Protein AF-A0A4R2NNS2-F1 (afdb_monomer)

Nearest PDB structures (foldseek):
  3lcn-assembly2_B  TM=5.792E-01  e=8.621E-01  Saccharomyces cerevisiae
  2v75-assembly1_A  TM=5.570E-01  e=2.105E+00  Saccharomyces cerevisiae
  2e90-assembly1_B  TM=2.589E-01  e=3.289E+00  Saccharomyces cerevisiae

Solvent-accessible surface area (backbone atoms only — not comparable to full-atom values): 9151 Å² total; per-resi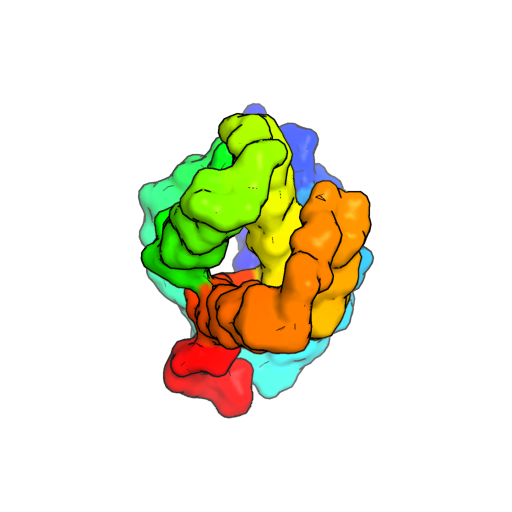due (Å²): 129,70,82,86,75,97,74,94,83,75,69,95,56,54,51,86,50,101,87,41,65,40,62,70,84,60,86,55,65,64,64,34,47,52,50,37,57,77,39,70,90,55,76,62,52,87,75,50,71,66,57,57,58,51,65,61,41,95,84,56,67,87,74,41,73,47,46,48,57,40,52,52,54,45,58,77,74,42,99,65,53,74,64,59,50,52,48,52,53,48,50,49,51,53,38,36,30,68,68,50,60,64,68,57,56,52,52,54,48,57,75,78,44,85,68,93,41,73,68,56,43,49,58,50,51,56,38,48,51,52,29,50,35,71,37,46,18,56,46,50,44,53,34,23,71,70,41,91,78,60,118

Foldseek 3Di:
DQDDDDDPPQQPAFDQDPVHTDGNLAPDPPVLVVLVVVLVVDDADDDDPVRVVLVSPPLRFPCDPLLVVLLVVCVVPHPDDPVRSSVLRVVLLSCLQNVHDLVVNLVVVVVVDPQPDPVSSVVNSVSSVVCSQCHAYSSQNRDGVVDPSSD

Structure (mmCIF, N/CA/C/O backbone):
data_AF-A0A4R2NNS2-F1
#
_entry.id   AF-A0A4R2NNS2-F1
#
loop_
_atom_site.group_PDB
_atom_site.id
_atom_site.type_symbol
_atom_site.label_atom_id
_atom_site.label_alt_id
_atom_site.label_comp_id
_atom_site.label_asym_id
_atom_site.label_entity_id
_atom_site.label_seq_id
_atom_site.pdbx_PDB_ins_code
_atom_site.Cartn_x
_atom_site.Cartn_y
_atom_site.Cartn_z
_atom_site.occupancy
_atom_site.B_iso_or_equiv
_atom_site.auth_seq_id
_atom_site.auth_comp_id
_atom_site.auth_asym_id
_atom_site.auth_atom_id
_atom_site.pdbx_PDB_model_num
ATOM 1 N N . MET A 1 1 ? 13.714 -5.057 -12.330 1.00 31.08 1 MET A N 1
ATOM 2 C CA . MET A 1 1 ? 15.036 -4.499 -12.686 1.00 31.08 1 MET A CA 1
ATOM 3 C C . MET A 1 1 ? 16.087 -5.188 -11.827 1.00 31.08 1 MET A C 1
ATOM 5 O O . MET A 1 1 ? 16.083 -4.988 -10.623 1.00 31.08 1 MET A O 1
ATOM 9 N N . VAL A 1 2 ? 16.934 -6.027 -12.428 1.00 30.58 2 VAL A N 1
ATOM 10 C CA . VAL A 1 2 ? 18.194 -6.472 -11.811 1.00 30.58 2 VAL A CA 1
ATOM 11 C C . VAL A 1 2 ? 19.179 -5.329 -12.040 1.00 30.58 2 VAL A C 1
ATOM 13 O O . VAL A 1 2 ? 19.479 -5.005 -13.189 1.00 30.58 2 VAL A O 1
ATOM 16 N N . TYR A 1 3 ? 19.596 -4.639 -10.982 1.00 35.38 3 TYR A N 1
ATOM 17 C CA . TYR A 1 3 ? 20.503 -3.500 -11.112 1.00 35.38 3 TYR A CA 1
ATOM 18 C C . TYR A 1 3 ? 21.940 -3.983 -11.358 1.00 35.38 3 TYR A C 1
ATOM 20 O O . TYR A 1 3 ? 22.508 -4.696 -10.538 1.00 35.38 3 TYR A O 1
ATOM 28 N N . PHE A 1 4 ? 22.551 -3.523 -12.451 1.00 37.41 4 PHE A N 1
ATOM 29 C CA . PHE A 1 4 ? 24.002 -3.451 -12.618 1.00 37.41 4 PHE A CA 1
ATOM 30 C C . PHE A 1 4 ? 24.377 -1.983 -12.808 1.00 37.41 4 PHE A C 1
ATOM 32 O O . PHE A 1 4 ? 24.360 -1.516 -13.935 1.00 37.41 4 PHE A O 1
ATOM 39 N N . THR A 1 5 ? 24.720 -1.265 -11.737 1.00 31.27 5 THR A N 1
ATOM 40 C CA . THR A 1 5 ? 25.701 -0.164 -11.775 1.00 31.27 5 THR A CA 1
ATOM 41 C C . THR A 1 5 ? 26.174 0.150 -10.355 1.00 31.27 5 THR A C 1
ATOM 43 O O . THR A 1 5 ? 25.382 0.507 -9.489 1.00 31.27 5 THR A O 1
ATOM 46 N N . THR A 1 6 ? 27.479 -0.000 -10.153 1.00 38.03 6 THR A N 1
ATOM 47 C CA . THR A 1 6 ? 28.357 0.624 -9.148 1.00 38.03 6 THR A CA 1
ATOM 48 C C . THR A 1 6 ? 27.726 1.625 -8.161 1.00 38.03 6 THR A C 1
ATOM 50 O O . THR A 1 6 ? 27.726 2.818 -8.435 1.00 38.03 6 THR A O 1
ATOM 53 N N . THR A 1 7 ? 27.304 1.146 -6.986 1.00 34.66 7 THR A N 1
ATOM 54 C CA . THR A 1 7 ? 27.570 1.732 -5.648 1.00 34.66 7 THR A CA 1
ATOM 55 C C . THR A 1 7 ? 27.121 0.720 -4.587 1.00 34.66 7 THR A C 1
ATOM 57 O O . THR A 1 7 ? 25.978 0.719 -4.146 1.00 34.66 7 THR A O 1
ATOM 60 N N . VAL A 1 8 ? 28.029 -0.183 -4.213 1.00 40.59 8 VAL A N 1
ATOM 61 C CA . VAL A 1 8 ? 27.770 -1.419 -3.441 1.00 40.59 8 VAL A CA 1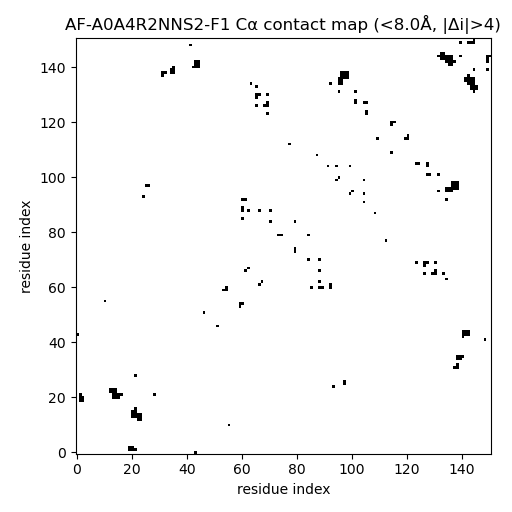
ATOM 62 C C . VAL A 1 8 ? 27.710 -1.196 -1.913 1.00 40.59 8 VAL A C 1
ATOM 64 O O . VAL A 1 8 ? 27.736 -2.156 -1.161 1.00 40.59 8 VAL A O 1
ATOM 67 N N . SER A 1 9 ? 27.617 0.037 -1.396 1.00 35.03 9 SER A N 1
ATOM 68 C CA . SER A 1 9 ? 27.816 0.262 0.054 1.00 35.03 9 SER A CA 1
ATOM 69 C C . SER A 1 9 ? 26.589 0.656 0.887 1.00 35.03 9 SER A C 1
ATOM 71 O O . SER A 1 9 ? 26.753 0.818 2.091 1.00 35.03 9 SER A O 1
ATOM 73 N N . TRP A 1 10 ? 25.389 0.800 0.314 1.00 37.78 10 TRP A N 1
ATOM 74 C CA . TRP A 1 10 ? 24.238 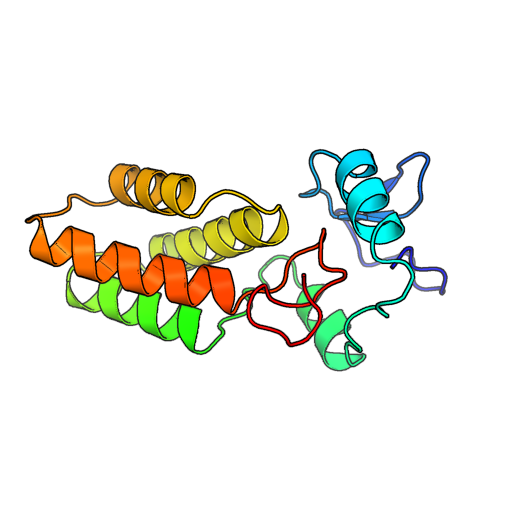1.346 1.066 1.00 37.78 10 TRP A CA 1
ATOM 75 C C . TRP A 1 10 ? 22.993 0.467 1.110 1.00 37.78 10 TRP A C 1
ATOM 77 O O . TRP A 1 10 ? 21.988 0.889 1.663 1.00 37.78 10 TRP A O 1
ATOM 87 N N . ILE A 1 11 ? 23.037 -0.746 0.560 1.00 48.44 11 ILE A N 1
ATOM 88 C CA . ILE A 1 11 ? 21.862 -1.618 0.545 1.00 48.44 11 ILE A CA 1
ATOM 89 C C . ILE A 1 11 ? 22.119 -2.802 1.471 1.00 48.44 11 ILE A C 1
ATOM 91 O O . ILE A 1 11 ? 22.584 -3.857 1.050 1.00 48.44 11 ILE A O 1
ATOM 95 N N . GLN A 1 12 ? 21.871 -2.582 2.762 1.00 41.25 12 GLN A N 1
ATOM 96 C CA . GLN A 1 12 ? 22.072 -3.561 3.835 1.00 41.25 12 GLN A CA 1
ATOM 97 C C . GLN A 1 12 ? 21.032 -4.698 3.842 1.00 41.25 12 GLN A C 1
ATOM 99 O O . GLN A 1 12 ? 21.081 -5.564 4.708 1.00 41.25 12 GLN A O 1
ATOM 104 N N . GLU A 1 13 ? 20.136 -4.740 2.854 1.00 50.06 13 GLU A N 1
ATOM 105 C CA . GLU A 1 13 ? 18.988 -5.652 2.820 1.00 50.06 13 GLU A CA 1
ATOM 106 C C . GLU A 1 13 ? 18.762 -6.291 1.436 1.00 50.06 13 GLU A C 1
ATOM 108 O O . GLU A 1 13 ? 17.634 -6.596 1.054 1.00 50.06 13 GLU A O 1
ATOM 113 N N . LEU A 1 14 ? 19.824 -6.476 0.645 1.00 52.03 14 LEU A N 1
ATOM 114 C CA . LEU A 1 14 ? 19.757 -7.300 -0.567 1.00 52.03 14 LEU A CA 1
ATOM 115 C C . LEU A 1 14 ? 20.345 -8.672 -0.262 1.00 52.03 14 LEU A C 1
ATOM 117 O O . LEU A 1 14 ? 21.548 -8.810 -0.026 1.00 52.03 14 LEU A O 1
ATOM 121 N N . LEU A 1 15 ? 19.495 -9.695 -0.293 1.00 46.44 15 LEU A N 1
ATOM 122 C CA . LEU A 1 15 ? 19.959 -11.073 -0.314 1.00 46.44 15 LEU A CA 1
ATOM 123 C C . LEU A 1 15 ? 20.501 -11.355 -1.721 1.00 46.44 15 LEU A C 1
ATOM 125 O O . LEU A 1 15 ? 19.816 -11.149 -2.721 1.00 46.44 15 LEU A O 1
ATOM 129 N N . TYR A 1 16 ? 21.754 -11.800 -1.810 1.00 42.53 16 TYR A N 1
ATOM 130 C CA . TYR A 1 16 ? 22.302 -12.321 -3.061 1.00 42.53 16 TYR A CA 1
ATOM 131 C C . TYR A 1 16 ? 21.544 -13.603 -3.423 1.00 42.53 16 TYR A C 1
ATOM 133 O O . TYR A 1 16 ? 21.717 -14.626 -2.759 1.00 42.53 16 TYR A O 1
ATOM 141 N N . SER A 1 17 ? 20.721 -13.562 -4.471 1.00 49.56 17 SER A N 1
ATOM 142 C CA . SER A 1 17 ? 20.067 -14.747 -5.029 1.00 49.56 17 SER A CA 1
ATOM 143 C C . SER A 1 17 ? 20.786 -15.206 -6.305 1.00 49.56 17 SER A C 1
ATOM 145 O O . SER A 1 17 ? 21.569 -14.470 -6.914 1.00 49.56 17 SER A O 1
ATOM 147 N N . PHE A 1 18 ? 20.484 -16.425 -6.763 1.00 43.31 18 PHE A N 1
ATOM 148 C CA . PHE A 1 18 ? 20.954 -16.955 -8.051 1.00 43.31 18 PHE A CA 1
ATOM 149 C C . PHE A 1 18 ? 20.500 -16.104 -9.264 1.00 43.31 18 PHE A C 1
ATOM 151 O O . PHE A 1 18 ? 21.024 -16.267 -10.365 1.00 43.31 18 PHE A O 1
ATOM 158 N N . HIS A 1 19 ? 19.552 -15.176 -9.079 1.00 49.44 19 HIS A N 1
ATOM 159 C CA . HIS A 1 19 ? 18.947 -14.350 -10.127 1.00 49.44 19 HIS A CA 1
ATOM 160 C C . HIS A 1 19 ? 19.351 -12.863 -10.080 1.00 49.44 19 HIS A C 1
ATOM 162 O O . HIS A 1 19 ? 18.909 -12.090 -10.938 1.00 49.44 19 HIS A O 1
ATOM 168 N N . GLY A 1 20 ? 20.218 -12.463 -9.141 1.00 60.25 20 GLY A N 1
ATOM 169 C CA . GLY A 1 20 ? 20.724 -11.095 -8.997 1.00 60.25 20 GLY A CA 1
ATOM 170 C C . GLY A 1 20 ? 20.407 -10.475 -7.633 1.00 60.25 20 GLY A C 1
ATOM 171 O O . GLY A 1 20 ? 20.326 -11.173 -6.626 1.00 60.25 20 GLY A O 1
ATOM 172 N N . LEU A 1 21 ? 20.279 -9.144 -7.606 1.00 61.12 21 LEU A N 1
ATOM 173 C CA . LEU A 1 21 ? 19.866 -8.392 -6.419 1.00 61.12 21 LEU A CA 1
ATOM 174 C C . LEU A 1 21 ? 18.339 -8.423 -6.297 1.00 61.12 21 LEU A C 1
ATOM 176 O O . LEU A 1 21 ? 17.642 -7.956 -7.201 1.00 61.12 21 LEU A O 1
ATOM 180 N N . GLU A 1 22 ? 17.846 -8.943 -5.177 1.00 66.00 22 GLU A N 1
ATOM 181 C CA . GLU A 1 22 ? 16.424 -9.046 -4.856 1.00 66.00 22 GLU A CA 1
ATOM 182 C C . GLU A 1 22 ? 16.127 -8.318 -3.548 1.00 66.00 22 GLU A C 1
ATOM 184 O O . GLU A 1 22 ? 16.901 -8.390 -2.593 1.00 66.00 22 GLU A O 1
ATOM 189 N N . ASP A 1 23 ? 15.000 -7.610 -3.520 1.00 72.25 23 ASP A N 1
ATOM 190 C CA . ASP A 1 23 ? 14.471 -7.013 -2.298 1.00 72.25 23 ASP A CA 1
ATOM 191 C C . ASP A 1 23 ? 14.144 -8.130 -1.294 1.00 72.25 23 ASP A C 1
ATOM 193 O O . ASP A 1 23 ? 13.479 -9.098 -1.660 1.00 72.25 23 ASP A O 1
ATOM 197 N N . HIS A 1 24 ? 14.605 -8.016 -0.044 1.00 73.50 24 HIS A N 1
ATOM 198 C CA . HIS A 1 24 ? 14.426 -9.055 0.981 1.00 73.50 24 HIS A CA 1
ATOM 199 C C . HIS A 1 24 ? 12.956 -9.413 1.259 1.00 73.50 24 HIS A C 1
ATOM 201 O O . HIS A 1 24 ? 12.675 -10.476 1.810 1.00 73.50 24 HIS A O 1
ATOM 207 N N . ARG A 1 25 ? 12.017 -8.536 0.888 1.00 75.31 25 ARG A N 1
ATOM 208 C CA . ARG A 1 25 ? 10.572 -8.746 1.034 1.00 75.31 25 ARG A CA 1
ATOM 209 C C . ARG A 1 25 ? 9.988 -9.639 -0.064 1.00 75.31 25 ARG A C 1
ATOM 211 O O . ARG A 1 25 ? 8.839 -10.063 0.037 1.00 75.31 25 ARG A O 1
ATOM 218 N N . VAL A 1 26 ? 10.749 -9.923 -1.123 1.00 80.88 26 VAL A N 1
ATOM 219 C CA . VAL A 1 26 ? 10.338 -10.827 -2.200 1.00 80.88 26 VAL A CA 1
ATOM 220 C C . VAL A 1 26 ? 10.361 -12.267 -1.696 1.00 80.88 26 VAL A C 1
ATOM 222 O O . VAL A 1 26 ? 11.419 -12.849 -1.477 1.00 80.88 26 VAL A O 1
ATOM 225 N N . PHE A 1 27 ? 9.178 -12.867 -1.562 1.00 79.75 27 PHE A N 1
ATOM 226 C CA . PHE A 1 27 ? 9.047 -14.257 -1.121 1.00 79.75 27 PHE A CA 1
ATOM 227 C C . PHE A 1 27 ? 9.341 -15.282 -2.233 1.00 79.75 27 PHE A C 1
ATOM 229 O O . PHE A 1 27 ? 10.017 -16.279 -1.992 1.00 79.75 27 PHE A O 1
ATOM 236 N N . ASP A 1 28 ? 8.845 -15.048 -3.455 1.00 85.00 28 ASP A N 1
ATOM 237 C CA . ASP A 1 28 ? 9.046 -15.944 -4.604 1.00 85.00 28 ASP A CA 1
ATOM 238 C C . ASP A 1 28 ? 9.436 -15.156 -5.861 1.00 85.00 28 ASP A C 1
ATOM 240 O O . ASP A 1 28 ? 8.605 -14.775 -6.692 1.00 85.00 28 ASP A O 1
ATOM 244 N N . ALA A 1 29 ? 10.738 -14.909 -6.002 1.00 86.19 29 ALA A N 1
ATOM 245 C CA . ALA A 1 29 ? 11.290 -14.188 -7.142 1.00 86.19 29 ALA A CA 1
ATOM 246 C C . ALA A 1 29 ? 11.050 -14.904 -8.481 1.00 86.19 29 ALA A C 1
ATOM 248 O O . ALA A 1 29 ? 10.928 -14.241 -9.514 1.00 86.19 29 ALA A O 1
ATOM 249 N N . ARG A 1 30 ? 10.944 -16.243 -8.483 1.00 87.75 30 ARG A N 1
ATOM 250 C CA . ARG A 1 30 ? 10.704 -17.019 -9.709 1.00 87.75 30 ARG A CA 1
ATOM 251 C C . ARG A 1 30 ? 9.302 -16.762 -10.235 1.00 87.75 30 ARG A C 1
ATOM 253 O O . ARG A 1 30 ? 9.167 -16.396 -11.397 1.00 87.75 30 ARG A O 1
ATOM 260 N N . LYS A 1 31 ? 8.288 -16.844 -9.369 1.00 89.12 31 LYS A N 1
ATOM 261 C CA . LYS A 1 31 ? 6.902 -16.534 -9.744 1.00 89.12 31 LYS A CA 1
ATOM 262 C C . LYS A 1 31 ? 6.764 -15.106 -10.278 1.00 89.12 31 LYS A C 1
ATOM 264 O O . LYS A 1 31 ? 6.103 -14.881 -11.287 1.00 89.12 31 LYS A O 1
ATOM 269 N N . ILE A 1 32 ? 7.424 -14.135 -9.640 1.00 90.62 32 ILE A N 1
ATOM 270 C CA . ILE A 1 32 ? 7.433 -12.746 -10.125 1.00 90.62 32 ILE A CA 1
ATOM 271 C C . ILE A 1 32 ? 8.040 -12.664 -11.530 1.00 90.62 32 ILE A C 1
ATOM 273 O O . ILE A 1 32 ? 7.487 -11.985 -12.393 1.00 90.62 32 ILE A O 1
ATOM 277 N N . ARG A 1 33 ? 9.164 -13.346 -11.771 1.00 89.50 33 ARG A N 1
ATOM 278 C CA . ARG A 1 33 ? 9.830 -13.370 -13.079 1.00 89.50 33 ARG A CA 1
ATOM 279 C C . ARG A 1 33 ? 8.934 -13.980 -14.157 1.00 89.50 33 ARG A C 1
ATOM 281 O O . ARG A 1 33 ? 8.808 -13.389 -15.221 1.00 89.50 33 ARG A O 1
ATOM 288 N N . GLU A 1 34 ? 8.289 -15.107 -13.866 1.00 92.44 34 GLU A N 1
ATOM 289 C CA . GLU A 1 34 ? 7.368 -15.785 -14.787 1.00 92.44 34 GLU A CA 1
ATOM 290 C C . GLU A 1 34 ? 6.220 -14.857 -15.214 1.00 92.44 34 GLU A C 1
ATOM 292 O O . GLU A 1 34 ? 5.980 -14.676 -16.408 1.00 92.44 34 GLU A O 1
ATOM 297 N N . GLU A 1 35 ? 5.583 -14.172 -14.260 1.00 92.31 35 GLU A N 1
ATOM 298 C CA . GLU A 1 35 ? 4.536 -13.179 -14.544 1.00 92.31 35 GLU A CA 1
ATOM 299 C C . GLU A 1 35 ? 5.057 -11.994 -15.380 1.00 92.31 35 GLU A C 1
ATOM 301 O O . GLU A 1 35 ? 4.377 -11.498 -16.286 1.00 92.31 35 GLU A O 1
ATOM 306 N N . GLN A 1 36 ? 6.277 -11.526 -15.110 1.00 93.25 36 GLN A N 1
ATOM 307 C CA . GLN A 1 36 ? 6.898 -10.447 -15.880 1.00 93.25 36 GLN A CA 1
ATOM 308 C C . GLN A 1 36 ? 7.243 -10.877 -17.313 1.00 93.25 36 GLN A C 1
ATOM 310 O O . GLN A 1 36 ? 7.095 -10.075 -18.242 1.00 93.25 36 GLN A O 1
ATOM 315 N N . ASP A 1 37 ? 7.694 -12.116 -17.498 1.00 92.44 37 ASP A N 1
ATOM 316 C CA . ASP A 1 37 ? 8.067 -12.680 -18.796 1.00 92.44 37 ASP A CA 1
ATOM 317 C C . ASP A 1 37 ? 6.825 -12.939 -19.664 1.00 92.44 37 ASP A C 1
ATOM 319 O O . ASP A 1 37 ? 6.850 -12.657 -20.863 1.00 92.44 37 ASP A O 1
ATOM 323 N N . MET A 1 38 ? 5.697 -13.343 -19.063 1.00 92.19 38 MET A N 1
ATOM 324 C CA . MET A 1 38 ? 4.391 -13.407 -19.743 1.00 92.19 38 MET A CA 1
ATOM 325 C C . MET A 1 38 ? 3.935 -12.046 -20.295 1.00 92.19 38 MET A C 1
ATOM 327 O O . MET A 1 38 ? 3.155 -11.987 -21.243 1.00 92.19 38 MET A O 1
ATOM 331 N N . ARG A 1 39 ? 4.450 -10.949 -19.732 1.00 90.00 39 ARG A N 1
ATOM 332 C CA . ARG A 1 39 ? 4.167 -9.558 -20.118 1.00 90.00 39 ARG A CA 1
ATOM 333 C C . ARG A 1 39 ? 5.336 -8.937 -20.881 1.00 90.00 39 ARG A C 1
ATOM 335 O O . ARG A 1 39 ? 5.693 -7.781 -20.646 1.00 90.00 39 ARG A O 1
ATOM 342 N N . SER A 1 40 ? 6.001 -9.695 -21.755 1.00 90.19 40 SER A N 1
ATOM 343 C CA . SER A 1 40 ? 7.238 -9.275 -22.442 1.00 90.19 40 SER A CA 1
ATOM 344 C C . SER A 1 40 ? 7.098 -8.003 -23.289 1.00 90.19 40 SER A C 1
ATOM 346 O O . SER A 1 40 ? 8.093 -7.339 -23.557 1.00 90.19 40 SER A O 1
ATOM 348 N N . ASN A 1 41 ? 5.878 -7.661 -23.704 1.00 90.31 41 ASN A N 1
ATOM 349 C CA . ASN A 1 41 ? 5.535 -6.465 -24.476 1.00 90.31 41 ASN A CA 1
ATOM 350 C C . ASN A 1 41 ? 5.350 -5.194 -23.626 1.00 90.31 41 ASN A C 1
ATOM 352 O O . ASN A 1 41 ? 5.158 -4.120 -24.192 1.00 90.31 41 ASN A O 1
ATOM 356 N N . ILE A 1 42 ? 5.370 -5.307 -22.296 1.00 89.88 42 ILE A N 1
ATOM 357 C CA . ILE A 1 42 ? 5.207 -4.186 -21.368 1.00 89.88 42 ILE A CA 1
ATOM 358 C C . ILE A 1 42 ? 6.562 -3.869 -20.738 1.00 89.88 42 ILE A C 1
ATOM 360 O O . ILE A 1 42 ? 7.177 -4.716 -20.077 1.00 89.88 42 ILE A O 1
ATOM 364 N N . ASP A 1 43 ? 7.019 -2.635 -20.932 1.00 92.44 43 ASP A N 1
ATOM 365 C CA . ASP A 1 43 ? 8.222 -2.123 -20.286 1.00 92.44 43 ASP A CA 1
ATOM 366 C C . ASP A 1 43 ? 8.007 -1.911 -18.785 1.00 92.44 43 ASP A C 1
ATOM 368 O O . ASP A 1 43 ? 6.885 -1.765 -18.292 1.00 92.44 43 ASP A O 1
ATOM 372 N N . TYR A 1 44 ? 9.107 -1.861 -18.037 1.00 91.56 44 TYR A N 1
ATOM 373 C CA . TYR A 1 44 ? 9.063 -1.475 -16.630 1.00 91.56 44 TYR A CA 1
ATOM 374 C C . TYR A 1 44 ? 8.560 -0.044 -16.457 1.00 91.56 44 TYR A C 1
ATOM 376 O O . TYR A 1 44 ? 8.807 0.823 -17.297 1.00 91.56 44 TYR A O 1
ATOM 384 N N . TYR A 1 45 ? 7.909 0.217 -15.322 1.00 92.19 45 TYR A N 1
ATOM 385 C CA . TYR A 1 45 ? 7.540 1.579 -14.959 1.00 92.19 45 TYR A CA 1
ATOM 386 C C . TYR A 1 45 ? 8.799 2.474 -14.930 1.00 92.19 45 TYR A C 1
ATOM 388 O O . TYR A 1 45 ? 9.796 2.110 -14.292 1.00 92.19 45 TYR A O 1
ATOM 396 N N . PRO A 1 46 ? 8.796 3.637 -15.606 1.00 92.94 46 PRO A N 1
ATOM 397 C CA . PRO A 1 46 ? 9.987 4.464 -15.779 1.00 92.94 46 PRO A CA 1
ATOM 398 C C . PRO A 1 46 ? 10.267 5.306 -14.526 1.00 92.94 46 PRO A C 1
ATOM 400 O O . PRO A 1 46 ? 10.008 6.510 -14.485 1.00 92.94 46 PRO A O 1
ATOM 403 N N . PHE A 1 47 ? 10.793 4.675 -13.475 1.00 88.88 47 PHE A N 1
ATOM 404 C CA . PHE A 1 47 ? 11.153 5.377 -12.244 1.00 88.88 47 PHE A CA 1
ATOM 405 C C . PHE A 1 47 ? 12.250 6.416 -12.483 1.00 88.88 47 PHE A C 1
ATOM 407 O O . PHE A 1 47 ? 13.275 6.161 -13.116 1.00 88.88 47 PHE A O 1
ATOM 414 N N . THR A 1 48 ? 12.067 7.596 -11.899 1.00 91.38 48 THR A N 1
ATOM 415 C CA . THR A 1 48 ? 13.116 8.613 -11.843 1.00 91.38 48 THR A CA 1
ATOM 416 C C . THR A 1 48 ? 14.188 8.217 -10.829 1.00 91.38 48 THR A C 1
ATOM 418 O O . THR A 1 48 ? 13.904 7.581 -9.813 1.00 91.38 48 THR A O 1
ATOM 421 N N . LYS A 1 49 ? 15.424 8.691 -11.029 1.00 86.56 49 LYS A N 1
ATOM 422 C CA . LYS A 1 49 ? 16.515 8.503 -10.056 1.00 86.56 49 LYS A CA 1
ATOM 423 C C . LYS A 1 49 ? 16.122 8.950 -8.642 1.00 86.56 49 LYS A C 1
ATOM 425 O O . LYS A 1 49 ? 16.484 8.296 -7.674 1.00 86.56 49 LYS A O 1
ATOM 430 N N . LYS A 1 50 ? 15.361 10.044 -8.521 1.00 88.88 50 LYS A N 1
ATOM 431 C CA . LYS A 1 50 ? 14.875 10.552 -7.231 1.00 88.88 50 LYS A CA 1
ATOM 432 C C . LYS A 1 50 ? 13.956 9.548 -6.530 1.00 88.88 50 LYS A C 1
ATOM 434 O O . LYS A 1 50 ? 14.095 9.366 -5.329 1.00 88.88 50 LYS A O 1
ATOM 439 N N . GLN A 1 51 ? 13.051 8.902 -7.266 1.00 87.56 51 GLN A N 1
ATOM 440 C CA . GLN A 1 51 ? 12.161 7.877 -6.707 1.00 87.56 51 GLN A CA 1
ATOM 441 C C . GLN A 1 51 ? 12.948 6.658 -6.229 1.00 87.56 51 GLN A C 1
ATOM 443 O O . GLN A 1 51 ? 12.720 6.194 -5.121 1.00 87.56 51 GLN A O 1
ATOM 448 N N . VAL A 1 52 ? 13.917 6.194 -7.025 1.00 85.56 52 VAL A N 1
ATOM 449 C CA . VAL A 1 52 ? 14.775 5.062 -6.639 1.00 85.56 52 VAL A CA 1
ATOM 450 C C . VAL A 1 52 ? 15.593 5.386 -5.385 1.00 85.56 52 VAL A C 1
ATOM 452 O O . VAL A 1 52 ? 15.685 4.557 -4.491 1.00 85.56 52 VAL A O 1
ATOM 455 N N . LEU A 1 53 ? 16.151 6.598 -5.288 1.00 85.19 53 LEU A N 1
ATOM 456 C CA . LEU A 1 53 ? 16.909 7.025 -4.107 1.00 85.19 53 LEU A CA 1
ATOM 457 C C . LEU A 1 53 ? 16.032 7.187 -2.861 1.00 85.19 53 LEU A C 1
ATOM 459 O O . LEU A 1 53 ? 16.485 6.861 -1.773 1.00 85.19 53 LEU A O 1
ATOM 463 N N . ALA A 1 54 ? 14.801 7.682 -3.007 1.00 85.56 54 ALA A N 1
ATOM 464 C CA . ALA A 1 54 ? 13.870 7.786 -1.885 1.00 85.56 54 ALA A CA 1
ATOM 465 C C . ALA A 1 54 ? 13.480 6.399 -1.354 1.00 85.56 54 ALA A C 1
ATOM 467 O O . ALA A 1 54 ? 13.492 6.187 -0.150 1.00 85.56 54 ALA A O 1
ATOM 468 N N . ALA A 1 55 ? 13.221 5.445 -2.252 1.00 83.19 55 ALA A N 1
ATOM 469 C CA . ALA A 1 55 ? 12.871 4.071 -1.897 1.00 83.19 55 ALA A CA 1
ATOM 470 C C . ALA A 1 55 ? 14.030 3.255 -1.292 1.00 83.19 55 ALA A C 1
ATOM 472 O O . ALA A 1 55 ? 13.809 2.126 -0.868 1.00 83.19 55 ALA A O 1
ATOM 473 N N . ALA A 1 56 ? 15.252 3.798 -1.275 1.00 79.56 56 ALA A N 1
ATOM 474 C CA . ALA A 1 56 ? 16.398 3.177 -0.616 1.00 79.56 56 ALA A CA 1
ATOM 475 C C . ALA A 1 56 ? 16.449 3.458 0.898 1.00 79.56 56 ALA A C 1
ATOM 477 O O . ALA A 1 56 ? 17.274 2.863 1.586 1.00 79.56 56 ALA A O 1
ATOM 478 N N . ASP A 1 57 ? 15.614 4.367 1.413 1.00 81.81 57 ASP A N 1
ATOM 479 C CA . ASP A 1 57 ? 15.445 4.561 2.854 1.00 81.81 57 ASP A CA 1
ATOM 480 C C . ASP A 1 57 ? 14.642 3.377 3.436 1.00 81.81 57 ASP A C 1
ATOM 482 O O . ASP A 1 57 ? 13.525 3.133 2.974 1.00 81.81 57 ASP A O 1
ATOM 486 N N . PRO A 1 58 ? 15.165 2.646 4.441 1.00 71.88 58 PRO A N 1
ATOM 487 C CA . PRO A 1 58 ? 14.450 1.539 5.083 1.00 71.88 58 PRO A CA 1
ATOM 488 C C . PRO A 1 58 ? 13.093 1.932 5.687 1.00 71.88 58 PRO A C 1
ATOM 490 O O . PRO A 1 58 ? 12.215 1.087 5.833 1.00 71.88 58 PRO A O 1
ATOM 493 N N . HIS A 1 59 ? 12.897 3.215 6.008 1.00 75.06 59 HIS A N 1
ATOM 494 C CA . HIS A 1 59 ? 11.639 3.752 6.535 1.00 75.06 59 HIS A CA 1
ATOM 495 C C . HIS A 1 59 ? 10.777 4.406 5.446 1.00 75.06 59 HIS A C 1
ATOM 497 O O . HIS A 1 59 ? 9.811 5.113 5.746 1.00 75.06 59 HIS A O 1
ATOM 503 N N . TYR A 1 60 ? 11.116 4.215 4.167 1.00 82.75 60 TYR A N 1
ATOM 504 C CA . TYR A 1 60 ? 10.343 4.776 3.072 1.00 82.75 60 TYR A CA 1
ATOM 505 C C . TYR A 1 60 ? 8.954 4.135 2.986 1.00 82.75 60 TYR A C 1
ATOM 507 O O . TYR A 1 60 ? 8.800 2.956 2.668 1.00 82.75 60 TYR A O 1
ATOM 515 N N . ILE A 1 61 ? 7.930 4.963 3.177 1.00 81.56 61 ILE A N 1
ATOM 516 C CA . ILE A 1 61 ? 6.528 4.622 2.939 1.00 81.56 61 ILE A CA 1
ATOM 517 C C . ILE A 1 61 ? 6.048 5.473 1.762 1.00 81.56 61 ILE A C 1
ATOM 519 O O . ILE A 1 61 ? 6.034 6.705 1.839 1.00 81.56 61 ILE A O 1
ATOM 523 N N . ASP A 1 62 ? 5.628 4.830 0.670 1.00 81.19 62 ASP A N 1
ATOM 524 C CA . ASP A 1 62 ? 4.990 5.521 -0.456 1.00 81.19 62 ASP A CA 1
ATOM 525 C C . ASP A 1 62 ? 3.575 5.965 -0.043 1.00 81.19 62 ASP A C 1
ATOM 527 O O . ASP A 1 62 ? 2.582 5.261 -0.243 1.00 81.19 62 ASP A O 1
ATOM 531 N N . LYS A 1 63 ? 3.487 7.138 0.599 1.00 77.56 63 LYS A N 1
ATOM 532 C CA . LYS A 1 63 ? 2.236 7.766 1.053 1.00 77.56 63 LYS A CA 1
ATOM 533 C C . LYS A 1 63 ? 1.462 8.357 -0.130 1.00 77.56 63 LYS A C 1
ATOM 535 O O . LYS A 1 63 ? 1.310 9.574 -0.268 1.00 77.56 63 LYS A O 1
ATOM 540 N N . THR A 1 64 ? 0.984 7.476 -1.006 1.00 90.00 64 THR A N 1
ATOM 541 C CA . THR A 1 64 ? 0.126 7.818 -2.146 1.00 90.00 64 THR A CA 1
ATOM 542 C C . THR A 1 64 ? -1.171 8.496 -1.681 1.00 90.00 64 THR A C 1
ATOM 544 O O . THR A 1 64 ? -1.574 8.338 -0.525 1.00 90.00 64 THR A O 1
ATOM 547 N N . PRO A 1 65 ? -1.890 9.221 -2.561 1.00 94.44 65 PRO A N 1
ATOM 548 C CA . PRO A 1 65 ? -3.200 9.771 -2.213 1.00 94.44 65 PRO A CA 1
ATOM 549 C C . PRO A 1 65 ? -4.171 8.717 -1.660 1.00 94.44 65 PRO A C 1
ATOM 551 O O . PRO A 1 65 ? -4.873 8.999 -0.693 1.00 94.44 65 PRO A O 1
ATOM 554 N N . ALA A 1 66 ? -4.162 7.498 -2.212 1.00 95.56 66 ALA A N 1
ATOM 555 C CA . ALA A 1 66 ? -5.002 6.400 -1.737 1.00 95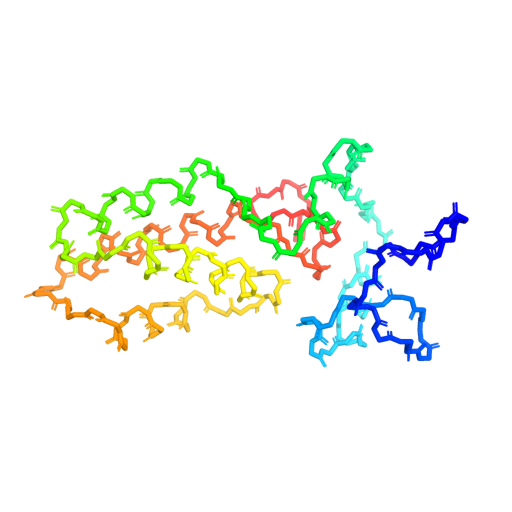.56 66 ALA A CA 1
ATOM 556 C C . ALA A 1 66 ? -4.587 5.907 -0.339 1.00 95.56 66 ALA A C 1
ATOM 558 O O . ALA A 1 66 ? -5.452 5.657 0.498 1.00 95.56 66 ALA A O 1
ATOM 559 N N . MET A 1 67 ? -3.279 5.834 -0.055 1.00 95.94 67 MET A N 1
ATOM 560 C CA . MET A 1 67 ? -2.783 5.495 1.284 1.00 95.94 67 MET A CA 1
ATOM 561 C C . MET A 1 67 ? -3.216 6.556 2.296 1.00 95.94 67 MET A C 1
ATOM 563 O O . MET A 1 67 ? -3.820 6.231 3.310 1.00 95.94 67 MET A O 1
ATOM 567 N N . ASN A 1 68 ? -3.008 7.837 1.985 1.00 94.81 68 ASN A N 1
ATOM 568 C CA . ASN A 1 68 ? -3.399 8.931 2.876 1.00 94.81 68 ASN A CA 1
ATOM 569 C C . ASN A 1 68 ? -4.909 8.942 3.149 1.00 94.81 68 ASN A C 1
ATOM 571 O O . ASN A 1 68 ? -5.319 9.156 4.283 1.00 94.81 68 ASN A O 1
ATOM 575 N N . GLN A 1 69 ? -5.741 8.669 2.139 1.00 95.62 69 GLN A N 1
ATOM 576 C CA . GLN A 1 69 ? -7.195 8.572 2.311 1.00 95.62 69 GLN A CA 1
ATOM 577 C C . GLN A 1 69 ? -7.625 7.408 3.208 1.00 95.62 69 GLN A C 1
ATOM 579 O O . GLN A 1 69 ? -8.635 7.525 3.903 1.00 95.62 69 GLN A O 1
ATOM 584 N N . LEU A 1 70 ? -6.909 6.282 3.167 1.00 96.25 70 LEU A N 1
ATOM 585 C CA . LEU A 1 70 ? -7.163 5.160 4.062 1.00 96.25 70 LEU A CA 1
ATOM 586 C C . LEU A 1 70 ? -6.729 5.502 5.491 1.00 96.25 70 LEU A C 1
ATOM 588 O O . LEU A 1 70 ? -7.539 5.384 6.403 1.00 96.25 70 LEU A O 1
ATOM 592 N N . LEU A 1 71 ? -5.491 5.964 5.684 1.00 95.56 71 LEU A N 1
ATOM 593 C CA . LEU A 1 71 ? -4.954 6.267 7.016 1.00 95.56 71 LEU A CA 1
ATOM 594 C C . LEU A 1 71 ? -5.743 7.385 7.707 1.00 95.56 71 LEU A C 1
ATOM 596 O O . LEU A 1 71 ? -6.046 7.272 8.888 1.00 95.56 71 LEU A O 1
ATOM 600 N N . GLN A 1 72 ? -6.143 8.421 6.965 1.00 95.50 72 GLN A N 1
ATOM 601 C CA . GLN A 1 72 ? -6.990 9.491 7.492 1.00 95.50 72 GLN A CA 1
ATOM 602 C C . GLN A 1 72 ? -8.336 8.948 7.984 1.00 95.50 72 GLN A C 1
ATOM 604 O O . GLN A 1 72 ? -8.765 9.281 9.083 1.00 95.50 72 GLN A O 1
ATOM 609 N N . PHE A 1 73 ? -8.981 8.075 7.203 1.00 95.88 73 PHE A N 1
ATOM 610 C CA . PHE A 1 73 ? -10.235 7.447 7.616 1.00 95.88 73 PHE A CA 1
ATOM 611 C C . PHE A 1 73 ? -10.058 6.619 8.893 1.00 95.88 73 PHE A C 1
ATOM 613 O O . PHE A 1 73 ? -10.909 6.678 9.777 1.00 95.88 73 PHE A O 1
ATOM 620 N N . LEU A 1 74 ? -8.957 5.868 9.000 1.00 96.12 74 LEU A N 1
ATOM 621 C CA . LEU A 1 74 ? -8.673 5.068 10.186 1.00 96.12 74 LEU A CA 1
ATOM 622 C C . LEU A 1 74 ? -8.453 5.952 11.423 1.00 96.12 74 LEU A C 1
ATOM 624 O O . LEU A 1 74 ? -9.083 5.713 12.445 1.00 96.12 74 LEU A O 1
ATOM 628 N N . LEU A 1 75 ? -7.650 7.013 11.314 1.00 95.69 75 LEU A N 1
ATOM 629 C CA . LEU A 1 75 ? -7.388 7.957 12.410 1.00 95.69 75 LEU A CA 1
ATOM 630 C C . LEU A 1 75 ? -8.633 8.736 12.8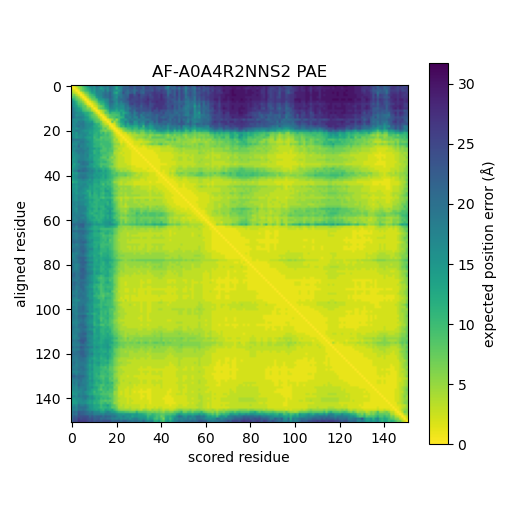69 1.00 95.69 75 LEU A C 1
ATOM 632 O O . LEU A 1 75 ? -8.712 9.148 14.021 1.00 95.69 75 LEU A O 1
ATOM 636 N N . GLU A 1 76 ? -9.599 8.967 11.978 1.00 95.56 76 GLU A N 1
ATOM 637 C CA . GLU A 1 76 ? -10.856 9.653 12.315 1.00 95.56 76 GLU A CA 1
ATOM 638 C C . GLU A 1 76 ? -11.836 8.775 13.102 1.00 95.56 76 GLU A C 1
ATOM 640 O O . GLU A 1 76 ? -12.676 9.304 13.829 1.00 95.56 76 GLU A O 1
ATOM 645 N N . HIS A 1 77 ? -11.755 7.451 12.944 1.00 95.44 77 HIS A N 1
ATOM 646 C CA . HIS A 1 77 ? -12.752 6.511 13.472 1.00 95.44 77 HIS A CA 1
ATOM 647 C C . HIS A 1 77 ? -12.199 5.553 14.531 1.00 95.44 77 HIS A C 1
ATOM 649 O O . HIS A 1 77 ? -12.985 4.927 15.241 1.00 95.44 77 HIS A O 1
ATOM 655 N N . TYR A 1 78 ? -10.877 5.438 14.644 1.00 95.62 78 TYR A N 1
ATOM 656 C CA . TYR A 1 78 ? -10.198 4.521 15.551 1.00 95.62 78 TYR A CA 1
ATOM 657 C C . TYR A 1 78 ? -9.073 5.239 16.293 1.00 95.62 78 TYR A C 1
ATOM 659 O O . TYR A 1 78 ? -8.390 6.106 15.746 1.00 95.62 78 TYR A O 1
ATOM 667 N N . GLU A 1 79 ? -8.860 4.853 17.548 1.00 94.62 79 GLU A N 1
ATOM 668 C CA . GLU A 1 79 ? -7.747 5.346 18.356 1.00 94.62 79 GLU A CA 1
ATOM 669 C C . GLU A 1 79 ? -6.468 4.597 17.971 1.00 94.62 79 GLU A C 1
ATOM 671 O O . GLU A 1 79 ? -6.116 3.595 18.585 1.00 94.62 79 GLU A O 1
ATOM 676 N N . LEU A 1 80 ? -5.797 5.074 16.921 1.00 95.50 80 LEU A N 1
ATOM 677 C CA . LEU A 1 80 ? -4.515 4.543 16.463 1.00 95.50 80 LEU A CA 1
ATOM 678 C C . LEU A 1 80 ? -3.383 5.517 16.777 1.00 95.50 80 LEU A C 1
ATOM 680 O O . LEU A 1 80 ? -3.490 6.732 16.591 1.00 95.50 80 LEU A O 1
ATOM 684 N N . THR A 1 81 ? -2.260 4.970 17.213 1.00 95.00 81 THR A N 1
ATOM 685 C CA . THR A 1 81 ? -1.004 5.698 17.345 1.00 95.00 81 THR A CA 1
ATOM 686 C C . THR A 1 81 ? -0.380 5.967 15.973 1.00 95.00 81 THR A C 1
ATOM 688 O O . THR A 1 81 ? -0.706 5.341 14.958 1.00 95.00 81 THR A O 1
ATOM 691 N N . SER A 1 82 ? 0.568 6.909 15.927 1.00 90.94 82 SER A N 1
ATOM 692 C CA . SER A 1 82 ? 1.363 7.143 14.713 1.00 90.94 82 SER A CA 1
ATOM 693 C C . SER A 1 82 ? 2.147 5.896 14.296 1.00 90.94 82 SER A C 1
ATOM 695 O O . SER A 1 82 ? 2.302 5.664 13.103 1.00 90.94 82 SER A 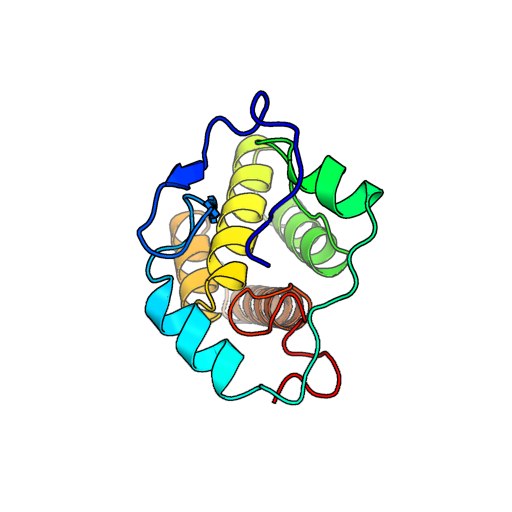O 1
ATOM 697 N N . GLU A 1 83 ? 2.623 5.112 15.267 1.00 92.06 83 GLU A N 1
ATOM 698 C CA . GLU A 1 83 ? 3.387 3.885 15.029 1.00 92.06 83 GLU A CA 1
ATOM 699 C C . GLU A 1 83 ? 2.508 2.822 14.368 1.00 92.06 83 GLU A C 1
ATOM 701 O O . GLU A 1 83 ? 2.834 2.374 13.274 1.00 92.06 83 GLU A O 1
ATOM 706 N N . GLU A 1 84 ? 1.328 2.532 14.926 1.00 94.56 84 GLU A N 1
ATOM 707 C CA . GLU A 1 84 ? 0.367 1.595 14.320 1.00 94.56 84 GLU A CA 1
ATOM 708 C C . GLU A 1 84 ? -0.044 2.034 12.907 1.00 94.56 84 GLU A C 1
ATOM 710 O O . GLU A 1 84 ? -0.190 1.218 11.999 1.00 94.56 84 GLU A O 1
ATOM 715 N N . THR A 1 85 ? -0.196 3.342 12.690 1.00 93.69 85 THR A N 1
ATOM 716 C CA . THR A 1 85 ? -0.559 3.896 11.380 1.00 93.69 85 THR A CA 1
ATOM 717 C C . THR A 1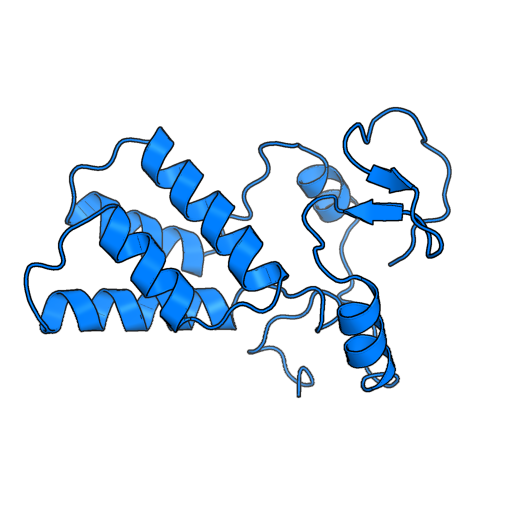 85 ? 0.556 3.694 10.345 1.00 93.69 85 THR A C 1
ATOM 719 O O . THR A 1 85 ? 0.280 3.310 9.204 1.00 93.69 85 THR A O 1
ATOM 722 N N . ASP A 1 86 ? 1.815 3.934 10.720 1.00 92.44 86 ASP A N 1
ATOM 723 C CA . ASP A 1 86 ? 2.967 3.709 9.841 1.00 92.44 86 ASP A CA 1
ATOM 724 C C . ASP A 1 86 ? 3.219 2.204 9.613 1.00 92.44 86 ASP A C 1
ATOM 726 O O . ASP A 1 86 ? 3.541 1.800 8.490 1.00 92.44 86 ASP A O 1
ATOM 730 N N . GLU A 1 87 ? 2.984 1.355 10.618 1.00 93.44 87 GLU A N 1
ATOM 731 C CA . GLU A 1 87 ? 3.032 -0.106 10.490 1.00 93.44 87 GLU A CA 1
ATOM 732 C C . GLU A 1 87 ? 1.976 -0.630 9.513 1.00 93.44 87 GLU A C 1
ATOM 734 O O . GLU A 1 87 ? 2.309 -1.390 8.601 1.00 93.44 87 GLU A O 1
ATOM 739 N N . ILE A 1 88 ? 0.719 -0.188 9.636 1.00 95.94 88 ILE A N 1
ATOM 740 C CA . ILE A 1 88 ? -0.355 -0.526 8.690 1.00 95.94 88 ILE A CA 1
ATOM 741 C C . ILE A 1 88 ? 0.049 -0.127 7.270 1.00 95.94 88 ILE A C 1
ATOM 743 O O . ILE A 1 88 ? -0.073 -0.931 6.342 1.00 95.94 88 ILE A O 1
ATOM 747 N N . ALA A 1 89 ? 0.562 1.093 7.090 1.00 95.62 89 ALA A N 1
ATOM 748 C CA . ALA A 1 89 ? 0.973 1.584 5.782 1.00 95.62 89 ALA A CA 1
ATOM 749 C C . ALA A 1 89 ? 2.103 0.736 5.176 1.00 95.62 89 ALA A C 1
ATOM 751 O O . ALA A 1 89 ? 2.030 0.348 4.007 1.00 95.62 89 ALA A O 1
ATOM 752 N N . SER A 1 90 ? 3.123 0.415 5.976 1.00 92.38 90 SER A N 1
ATOM 753 C CA . SER A 1 90 ? 4.252 -0.423 5.565 1.00 92.38 90 SER A CA 1
ATOM 754 C C . SER A 1 90 ? 3.803 -1.838 5.189 1.00 92.38 90 SER A C 1
ATOM 756 O O . SER A 1 90 ? 4.119 -2.323 4.097 1.00 92.38 90 SER A O 1
ATOM 758 N N . GLN A 1 91 ? 2.989 -2.483 6.032 1.00 94.75 91 GLN A N 1
ATOM 759 C CA . GLN A 1 91 ? 2.482 -3.827 5.755 1.00 94.75 91 GLN A CA 1
ATOM 760 C C . GLN A 1 91 ? 1.611 -3.861 4.504 1.00 94.75 91 GLN A C 1
ATOM 762 O O . GLN A 1 91 ? 1.778 -4.742 3.662 1.00 94.75 91 GLN A O 1
ATOM 767 N N . PHE A 1 92 ? 0.743 -2.872 4.309 1.00 96.19 92 PHE A N 1
ATOM 768 C CA . PHE A 1 92 ? -0.096 -2.803 3.116 1.00 96.19 92 PHE A CA 1
ATOM 769 C C . PHE A 1 92 ? 0.717 -2.623 1.838 1.00 96.19 92 PHE A C 1
ATOM 771 O O . PHE A 1 92 ? 0.443 -3.307 0.853 1.00 96.19 92 PHE A O 1
ATOM 778 N N . ILE A 1 93 ? 1.757 -1.785 1.849 1.00 93.19 93 ILE A N 1
ATOM 779 C CA . ILE A 1 93 ? 2.675 -1.673 0.708 1.00 93.19 93 ILE A CA 1
ATOM 780 C C . ILE A 1 93 ? 3.336 -3.024 0.419 1.00 93.19 93 ILE A C 1
ATOM 782 O O . ILE A 1 93 ? 3.380 -3.441 -0.737 1.00 93.19 93 ILE A O 1
ATOM 786 N N . ASN A 1 94 ? 3.806 -3.739 1.442 1.00 91.19 94 ASN A N 1
ATOM 787 C CA . ASN A 1 94 ? 4.462 -5.037 1.263 1.00 91.19 94 ASN A CA 1
ATOM 788 C C . ASN A 1 94 ? 3.507 -6.100 0.700 1.00 91.19 94 ASN A C 1
ATOM 790 O O . ASN A 1 94 ? 3.865 -6.821 -0.237 1.00 91.19 94 ASN A O 1
ATOM 794 N N . MET A 1 95 ? 2.283 -6.163 1.230 1.00 94.94 95 MET A N 1
ATOM 795 C CA . MET A 1 95 ? 1.227 -7.057 0.757 1.00 94.94 95 MET A CA 1
ATOM 796 C C . MET A 1 95 ? 0.882 -6.773 -0.708 1.00 94.94 95 MET A C 1
ATOM 798 O O . MET A 1 95 ? 0.883 -7.693 -1.524 1.00 94.94 95 MET A O 1
ATOM 802 N N . ILE A 1 96 ? 0.662 -5.506 -1.074 1.00 95.31 96 ILE A N 1
ATOM 803 C CA . ILE A 1 96 ? 0.294 -5.146 -2.448 1.00 95.31 96 ILE A CA 1
ATOM 804 C C . ILE A 1 96 ? 1.462 -5.365 -3.411 1.00 95.31 96 ILE A C 1
ATOM 806 O O . ILE A 1 96 ? 1.272 -5.980 -4.458 1.00 95.31 96 ILE A O 1
ATOM 810 N N . ASN A 1 97 ? 2.683 -4.946 -3.057 1.00 92.19 97 ASN A N 1
ATOM 811 C CA . ASN A 1 97 ? 3.873 -5.155 -3.892 1.00 92.19 97 ASN A CA 1
ATOM 812 C C . ASN A 1 97 ? 4.065 -6.639 -4.254 1.00 92.19 97 ASN A C 1
ATOM 814 O O . ASN A 1 97 ? 4.475 -6.958 -5.376 1.00 92.19 97 ASN A O 1
ATOM 818 N N . SER A 1 98 ? 3.710 -7.523 -3.314 1.00 90.75 98 SER A N 1
ATOM 819 C CA . SER A 1 98 ? 3.763 -8.984 -3.428 1.00 90.75 98 SER A CA 1
ATOM 820 C C . SER A 1 98 ? 2.526 -9.611 -4.084 1.00 90.75 98 SER A C 1
ATOM 822 O O . SER A 1 98 ? 2.429 -10.836 -4.139 1.00 90.75 98 SER A O 1
ATOM 824 N N . ASN A 1 99 ? 1.590 -8.801 -4.591 1.00 93.69 99 ASN A N 1
ATOM 825 C CA . ASN A 1 99 ? 0.324 -9.242 -5.180 1.00 93.69 99 ASN A CA 1
ATOM 826 C C . ASN A 1 99 ? -0.520 -10.103 -4.216 1.00 93.69 99 ASN A C 1
ATOM 828 O O . ASN A 1 99 ? -1.035 -11.160 -4.586 1.00 93.69 99 ASN A O 1
ATOM 832 N N . ALA A 1 100 ? -0.619 -9.686 -2.954 1.00 94.62 100 ALA A N 1
ATOM 833 C CA . ALA A 1 100 ? -1.567 -10.273 -2.017 1.00 94.62 100 ALA A CA 1
ATOM 834 C C . ALA A 1 100 ? -2.998 -9.833 -2.350 1.00 94.62 100 ALA A C 1
ATOM 836 O O . ALA A 1 100 ? -3.238 -8.680 -2.703 1.00 94.62 100 ALA A O 1
ATOM 837 N N . GLU A 1 101 ? -3.954 -10.742 -2.169 1.00 95.62 101 GLU A N 1
ATOM 838 C CA . GLU A 1 101 ? -5.371 -10.443 -2.370 1.00 95.62 101 GLU A CA 1
ATOM 839 C C . GLU A 1 101 ? -5.865 -9.368 -1.379 1.00 95.62 101 GLU A C 1
ATOM 841 O O . GLU A 1 101 ? -5.564 -9.465 -0.182 1.00 95.62 101 GLU A O 1
ATOM 846 N N . PRO A 1 102 ? -6.706 -8.405 -1.808 1.00 97.38 102 PRO A N 1
ATOM 847 C CA . PRO A 1 102 ? -7.261 -7.366 -0.933 1.00 97.38 102 PRO A CA 1
ATOM 848 C C . PRO A 1 102 ? -7.958 -7.909 0.322 1.00 97.38 102 PRO A C 1
ATOM 850 O O . PRO A 1 102 ? -7.911 -7.293 1.385 1.00 97.38 102 PRO A O 1
ATOM 853 N N . ALA A 1 103 ? -8.570 -9.093 0.235 1.00 97.38 103 ALA A N 1
ATOM 854 C CA . ALA A 1 103 ? -9.210 -9.743 1.377 1.00 97.38 103 ALA A CA 1
ATOM 855 C C . ALA A 1 103 ? -8.227 -10.029 2.528 1.00 97.38 103 ALA A C 1
ATOM 857 O O . ALA A 1 103 ? -8.607 -9.912 3.690 1.00 97.38 103 ALA A O 1
ATOM 858 N N . LEU A 1 104 ? -6.963 -10.351 2.226 1.00 97.81 104 LEU A N 1
ATOM 859 C CA . LEU A 1 104 ? -5.932 -10.561 3.248 1.00 97.81 104 LEU A CA 1
ATOM 860 C C . LEU A 1 104 ? -5.580 -9.252 3.957 1.00 97.81 104 LEU A C 1
ATOM 862 O O . LEU A 1 104 ? -5.336 -9.249 5.159 1.00 97.81 104 LEU A O 1
ATOM 866 N N . MET A 1 105 ? -5.588 -8.130 3.235 1.00 98.00 105 MET A N 1
ATOM 867 C CA . MET A 1 105 ? -5.361 -6.809 3.825 1.00 98.00 105 MET A CA 1
ATOM 868 C C . MET A 1 105 ? -6.489 -6.438 4.795 1.00 98.00 105 MET A C 1
ATOM 870 O O . MET A 1 105 ? -6.239 -5.939 5.889 1.00 98.00 105 MET A O 1
ATOM 874 N N . VAL A 1 106 ? -7.740 -6.730 4.425 1.00 98.00 106 VAL A N 1
ATOM 875 C CA . VAL A 1 106 ? -8.895 -6.532 5.315 1.00 98.00 106 VAL A CA 1
ATOM 876 C C . VAL A 1 106 ? -8.777 -7.416 6.560 1.00 98.00 106 VAL A C 1
ATOM 878 O O . VAL A 1 106 ? -8.981 -6.922 7.664 1.00 98.00 106 VAL A O 1
ATOM 881 N N . GLN A 1 107 ? -8.385 -8.685 6.404 1.00 97.62 107 GLN A N 1
ATOM 882 C CA . GLN A 1 107 ? -8.143 -9.596 7.533 1.00 97.62 107 GLN A CA 1
ATOM 883 C C . GLN A 1 107 ? -7.031 -9.092 8.460 1.00 97.62 107 GLN A C 1
ATOM 885 O O . GLN A 1 107 ? -7.168 -9.175 9.678 1.00 97.62 107 GLN A O 1
ATOM 890 N N . TYR A 1 108 ? -5.954 -8.536 7.899 1.00 97.88 108 TYR A N 1
ATOM 891 C CA . TYR A 1 108 ? -4.899 -7.905 8.687 1.00 97.88 108 TYR A CA 1
ATOM 892 C C . TYR A 1 108 ? -5.449 -6.736 9.516 1.00 97.88 108 TYR A C 1
ATOM 894 O O . TYR A 1 108 ? -5.229 -6.702 10.722 1.00 97.88 108 TYR A O 1
ATOM 902 N N . LEU A 1 109 ? -6.242 -5.834 8.924 1.00 97.06 109 LEU A N 1
ATOM 903 C CA . LEU A 1 109 ? -6.868 -4.740 9.681 1.00 97.06 109 LEU A CA 1
ATOM 904 C C . LEU A 1 109 ? -7.801 -5.247 10.784 1.00 97.06 109 LEU A C 1
ATOM 906 O O . LEU A 1 109 ? -7.764 -4.717 11.887 1.00 97.06 109 LEU A O 1
ATOM 910 N N . GLN A 1 110 ? -8.582 -6.299 10.530 1.00 96.12 110 GLN A N 1
ATOM 911 C CA . GLN A 1 110 ? -9.447 -6.916 11.545 1.00 96.12 110 GLN A CA 1
ATOM 912 C C . GLN A 1 110 ? -8.673 -7.502 12.733 1.00 96.12 110 GLN A C 1
ATOM 914 O O . GLN A 1 110 ? -9.249 -7.689 13.799 1.00 96.12 110 GLN A O 1
ATOM 919 N N . SER A 1 111 ? -7.381 -7.805 12.566 1.00 96.06 111 SER A N 1
ATOM 920 C CA . SER A 1 111 ? -6.525 -8.240 13.676 1.00 96.06 111 SER A CA 1
ATOM 921 C C . SER A 1 111 ? -6.048 -7.091 14.575 1.00 96.06 111 SER A C 1
ATOM 923 O O . SER A 1 111 ? -5.548 -7.355 15.665 1.00 96.06 111 SER A O 1
ATOM 925 N N . ILE A 1 112 ? -6.217 -5.840 14.131 1.00 95.19 112 ILE A N 1
ATOM 926 C CA . ILE A 1 112 ? -5.759 -4.623 14.820 1.00 95.19 112 ILE A CA 1
ATOM 927 C C . ILE A 1 112 ? -6.949 -3.839 15.381 1.00 95.19 112 ILE A C 1
ATOM 929 O O . ILE A 1 112 ? -6.894 -3.347 16.504 1.00 95.19 112 ILE A O 1
ATOM 933 N N . ILE A 1 113 ? -8.034 -3.729 14.610 1.00 95.56 113 ILE A N 1
ATOM 934 C CA . ILE A 1 113 ? -9.217 -2.934 14.951 1.00 95.56 113 ILE A CA 1
ATOM 935 C C . ILE A 1 113 ? -10.507 -3.741 14.789 1.00 95.56 113 ILE A C 1
ATOM 937 O O . ILE A 1 113 ? -10.632 -4.596 13.910 1.00 95.56 113 ILE A O 1
ATOM 941 N N . GLU A 1 114 ? -11.510 -3.421 15.603 1.00 94.94 114 GLU A N 1
ATOM 942 C CA . GLU A 1 114 ? -12.854 -3.980 15.462 1.00 94.94 114 GLU A CA 1
ATOM 943 C C . GLU A 1 114 ? -13.671 -3.190 14.438 1.00 94.94 114 GLU A C 1
ATOM 945 O O . GLU A 1 114 ? -13.681 -1.964 14.453 1.00 94.94 114 GLU A O 1
ATOM 950 N N . PHE A 1 115 ? -14.415 -3.874 13.568 1.00 95.31 115 PHE A N 1
ATOM 951 C CA . PHE A 1 115 ? -15.349 -3.204 12.661 1.00 95.31 115 PHE A CA 1
ATOM 952 C C . PHE A 1 115 ? -16.723 -3.111 13.336 1.00 95.31 115 PHE A C 1
ATOM 954 O O . PHE A 1 115 ? -17.384 -4.140 13.495 1.00 95.31 115 PHE A O 1
ATOM 961 N N . PRO A 1 116 ? -17.201 -1.910 13.708 1.00 93.25 116 PRO A N 1
ATOM 962 C CA . PRO A 1 116 ? -18.400 -1.774 14.536 1.00 93.25 116 PRO A CA 1
ATOM 963 C C . PRO A 1 116 ? -19.700 -2.110 13.789 1.00 93.25 116 PRO A C 1
ATOM 965 O O . PRO A 1 116 ? -20.746 -2.294 14.411 1.00 93.25 116 PRO A O 1
ATOM 968 N N . SER A 1 117 ? -19.671 -2.159 12.453 1.00 95.69 117 SER A N 1
ATOM 969 C CA . SER A 1 117 ? -20.843 -2.443 11.624 1.00 95.69 117 SER A CA 1
ATOM 970 C C . SER A 1 117 ? -20.462 -2.925 10.221 1.00 95.69 117 SER A C 1
ATOM 972 O O . SER A 1 117 ? -19.333 -2.742 9.760 1.00 95.69 117 SER A O 1
ATOM 974 N N . PHE A 1 118 ? -21.440 -3.486 9.501 1.00 95.44 118 PHE A N 1
ATOM 975 C CA . PHE A 1 118 ? -21.295 -3.804 8.075 1.00 95.44 118 PHE A CA 1
ATOM 976 C C . PHE A 1 118 ? -21.011 -2.565 7.217 1.00 95.44 118 PHE A C 1
ATOM 978 O O . PHE A 1 118 ? -20.283 -2.660 6.234 1.00 95.44 118 PHE A O 1
ATOM 985 N N . GLU A 1 119 ? -21.555 -1.405 7.589 1.00 96.25 119 GLU A N 1
ATOM 986 C CA . GLU A 1 119 ? -21.304 -0.146 6.885 1.00 96.25 119 GLU A CA 1
ATOM 987 C C . GLU A 1 119 ? -19.848 0.306 7.054 1.00 96.25 119 GLU A C 1
ATOM 989 O O . GLU A 1 119 ? -19.192 0.646 6.070 1.00 96.25 119 GLU A O 1
ATOM 994 N N . ALA A 1 120 ? -19.314 0.244 8.279 1.00 94.56 120 ALA A N 1
ATOM 995 C CA . ALA A 1 120 ? -17.909 0.543 8.542 1.00 94.56 120 ALA A CA 1
ATOM 996 C C . ALA A 1 120 ? -16.984 -0.432 7.795 1.00 94.56 120 ALA A C 1
ATOM 998 O O . ALA A 1 120 ? -16.018 -0.006 7.163 1.00 94.56 120 ALA A O 1
ATOM 999 N N . ALA A 1 121 ? -17.322 -1.727 7.794 1.00 95.88 121 ALA A N 1
ATOM 1000 C CA . ALA A 1 121 ? -16.590 -2.734 7.032 1.00 95.88 121 ALA A CA 1
ATOM 1001 C C . ALA A 1 121 ? -16.593 -2.429 5.522 1.00 95.88 121 ALA A C 1
ATOM 1003 O O . ALA A 1 121 ? -15.542 -2.498 4.889 1.00 95.88 121 ALA A O 1
ATOM 1004 N N . GLY A 1 122 ? -17.740 -2.039 4.954 1.00 97.56 122 GLY A N 1
ATOM 1005 C CA . GLY A 1 122 ? -17.854 -1.649 3.545 1.00 97.56 122 GLY A CA 1
ATOM 1006 C C . GLY A 1 122 ? -16.941 -0.476 3.182 1.00 97.56 122 GLY A C 1
ATOM 1007 O O . GLY A 1 122 ? -16.170 -0.569 2.231 1.00 97.56 122 GLY A O 1
ATOM 1008 N N . GLN A 1 123 ? -16.938 0.584 3.997 1.00 97.25 123 GLN A N 1
ATOM 1009 C CA . GLN A 1 123 ? -16.071 1.748 3.777 1.00 97.25 123 GLN A CA 1
ATOM 1010 C C . GLN A 1 123 ? -14.576 1.402 3.837 1.00 97.25 123 GLN A C 1
ATOM 1012 O O . GLN A 1 123 ? -13.781 1.957 3.075 1.00 97.25 123 GLN A O 1
ATOM 1017 N N . ILE A 1 124 ? -14.179 0.481 4.721 1.00 97.12 124 ILE A N 1
ATOM 1018 C CA . ILE A 1 124 ? -12.795 -0.006 4.797 1.00 97.12 124 ILE A CA 1
ATOM 1019 C C . ILE A 1 124 ? -12.447 -0.810 3.545 1.00 97.12 124 ILE A C 1
ATOM 1021 O O . ILE A 1 124 ? -11.416 -0.548 2.927 1.00 97.12 124 ILE A O 1
ATOM 1025 N N . ILE A 1 125 ? -13.311 -1.747 3.142 1.00 97.81 125 ILE A N 1
ATOM 1026 C CA . ILE A 1 125 ? -13.108 -2.579 1.949 1.00 97.81 125 ILE A CA 1
ATOM 1027 C C . ILE A 1 125 ? -12.933 -1.701 0.705 1.00 97.81 125 ILE A C 1
ATOM 1029 O O . ILE A 1 125 ? -11.969 -1.889 -0.035 1.00 97.81 125 ILE A O 1
ATOM 1033 N N . ASP A 1 126 ? -13.790 -0.698 0.503 1.00 98.00 126 ASP A N 1
ATOM 1034 C CA . ASP A 1 126 ? -13.712 0.202 -0.654 1.00 98.00 126 ASP A CA 1
ATOM 1035 C C . ASP A 1 126 ? -12.374 0.959 -0.716 1.00 98.00 126 ASP A C 1
ATOM 1037 O O . ASP A 1 126 ? -11.757 1.098 -1.781 1.00 98.00 126 ASP A O 1
ATOM 1041 N N . ARG A 1 127 ? -11.874 1.417 0.438 1.00 97.81 127 ARG A N 1
ATOM 1042 C CA . ARG A 1 127 ? -10.582 2.113 0.539 1.00 97.81 127 ARG A CA 1
ATOM 1043 C C . ARG A 1 127 ? -9.405 1.167 0.331 1.00 97.81 127 ARG A C 1
ATOM 1045 O O . ARG A 1 127 ? -8.463 1.534 -0.368 1.00 97.81 127 ARG A O 1
ATOM 1052 N N . VAL A 1 128 ? -9.472 -0.051 0.870 1.00 98.06 128 VAL A N 1
ATOM 1053 C CA . VAL A 1 128 ? -8.471 -1.103 0.637 1.00 98.06 128 VAL A CA 1
ATOM 1054 C C . VAL A 1 128 ? -8.394 -1.451 -0.850 1.00 98.06 128 VAL A C 1
ATOM 1056 O O . VAL A 1 128 ? -7.301 -1.478 -1.411 1.00 98.06 128 VAL A O 1
ATOM 1059 N N . MET A 1 129 ? -9.537 -1.632 -1.518 1.00 97.94 129 MET A N 1
ATOM 1060 C CA . MET A 1 129 ? -9.596 -1.885 -2.962 1.00 97.94 129 MET A CA 1
ATOM 1061 C C . MET A 1 129 ? -9.008 -0.724 -3.766 1.00 97.94 129 MET A C 1
ATOM 1063 O O . MET A 1 129 ? -8.230 -0.934 -4.699 1.00 97.94 129 MET A O 1
ATOM 1067 N N . THR A 1 130 ? -9.344 0.511 -3.389 1.00 97.44 130 THR A N 1
ATOM 1068 C CA . THR A 1 130 ? -8.800 1.715 -4.028 1.00 97.44 130 THR A CA 1
ATOM 1069 C C . THR A 1 130 ? -7.281 1.775 -3.888 1.00 97.44 130 THR A C 1
ATOM 1071 O O . THR A 1 130 ? -6.583 1.989 -4.882 1.00 97.44 130 THR A O 1
ATOM 1074 N N . LEU A 1 131 ? -6.761 1.541 -2.680 1.00 97.25 131 LEU A N 1
ATOM 1075 C CA . LEU A 1 131 ? -5.329 1.502 -2.398 1.00 97.25 131 LEU A CA 1
ATOM 1076 C C . LEU A 1 131 ? -4.624 0.412 -3.207 1.00 97.25 131 LEU A C 1
ATOM 1078 O O . LEU A 1 131 ? -3.640 0.704 -3.885 1.00 97.25 131 LEU A O 1
ATOM 1082 N N . HIS A 1 132 ? -5.140 -0.814 -3.178 1.00 97.38 132 HIS A N 1
ATOM 1083 C CA . HIS A 1 132 ? -4.595 -1.947 -3.917 1.00 97.38 132 HIS A CA 1
ATOM 1084 C C . HIS A 1 132 ? -4.480 -1.650 -5.419 1.00 97.38 132 HIS A C 1
ATOM 1086 O O . HIS A 1 132 ? -3.417 -1.811 -6.016 1.00 97.38 132 HIS A O 1
ATOM 1092 N N . ASN A 1 133 ? -5.542 -1.116 -6.026 1.00 96.31 133 ASN A N 1
ATOM 1093 C CA . ASN A 1 133 ? -5.576 -0.830 -7.462 1.00 96.31 133 ASN A CA 1
ATOM 1094 C C . ASN A 1 133 ? -4.661 0.331 -7.887 1.00 96.31 133 ASN A C 1
ATOM 1096 O O . ASN A 1 133 ? -4.279 0.418 -9.057 1.00 96.31 133 ASN A O 1
ATOM 1100 N N . ASN A 1 134 ? -4.295 1.206 -6.947 1.00 95.38 134 ASN A N 1
ATOM 1101 C CA . ASN A 1 134 ? -3.454 2.384 -7.178 1.00 95.38 134 ASN A CA 1
ATOM 1102 C C . ASN A 1 134 ? -2.019 2.230 -6.659 1.00 95.38 134 ASN A C 1
ATOM 1104 O O . ASN A 1 134 ? -1.230 3.171 -6.760 1.00 95.38 134 ASN A O 1
ATOM 1108 N N . THR A 1 135 ? -1.659 1.058 -6.139 1.00 94.06 135 THR A N 1
ATOM 1109 C CA . THR A 1 135 ? -0.313 0.776 -5.632 1.00 94.06 135 THR A CA 1
ATOM 1110 C C . THR A 1 135 ? 0.418 -0.141 -6.602 1.00 94.06 135 THR A C 1
ATOM 1112 O O . THR A 1 135 ? -0.182 -0.951 -7.308 1.00 94.06 135 THR A O 1
ATOM 1115 N N . ARG A 1 136 ? 1.728 0.064 -6.726 1.00 93.06 136 ARG A N 1
ATOM 1116 C CA . ARG A 1 136 ? 2.559 -0.634 -7.711 1.00 93.06 136 ARG A CA 1
ATOM 1117 C C . ARG A 1 136 ? 2.800 -2.073 -7.268 1.00 93.06 136 ARG A C 1
ATOM 1119 O O . ARG A 1 136 ? 2.853 -2.342 -6.079 1.00 93.06 136 ARG A O 1
ATOM 1126 N N . MET A 1 137 ? 2.988 -2.982 -8.218 1.00 93.56 137 MET A N 1
ATOM 1127 C CA . MET A 1 137 ? 3.262 -4.390 -7.923 1.00 93.56 137 MET A CA 1
ATOM 1128 C C . MET A 1 137 ? 4.512 -4.875 -8.640 1.00 93.56 137 MET A C 1
ATOM 1130 O O . MET A 1 137 ? 4.789 -4.479 -9.778 1.00 93.56 137 MET A O 1
ATOM 1134 N N . TRP A 1 138 ? 5.260 -5.784 -8.014 1.00 92.94 138 TRP A N 1
ATOM 1135 C CA . TRP A 1 138 ? 6.445 -6.357 -8.648 1.00 92.94 138 TRP A CA 1
ATOM 1136 C C . TRP A 1 138 ? 6.086 -7.229 -9.847 1.00 92.94 138 TRP A C 1
ATOM 1138 O O . TRP A 1 138 ? 6.744 -7.117 -10.883 1.00 92.94 138 TRP A O 1
ATOM 1148 N N . ILE A 1 139 ? 5.018 -8.030 -9.757 1.00 93.12 139 ILE A N 1
ATOM 1149 C CA . ILE A 1 139 ? 4.558 -8.863 -10.882 1.00 93.12 139 ILE A CA 1
ATOM 1150 C C . ILE A 1 139 ? 4.175 -8.008 -12.103 1.00 93.12 139 ILE A C 1
ATOM 1152 O O . ILE A 1 139 ? 4.370 -8.420 -13.242 1.00 93.12 139 ILE A O 1
ATOM 1156 N N . LEU A 1 140 ? 3.724 -6.770 -11.865 1.00 93.69 140 LEU A N 1
ATOM 1157 C CA . LEU A 1 140 ? 3.342 -5.796 -12.889 1.00 93.69 140 LEU A CA 1
ATOM 1158 C C . LEU A 1 140 ? 4.501 -4.871 -13.280 1.00 93.69 140 LEU A C 1
ATOM 1160 O O . LEU A 1 140 ? 4.272 -3.763 -13.753 1.00 93.69 140 LEU A O 1
ATOM 1164 N N . LYS A 1 141 ? 5.759 -5.269 -13.057 1.00 92.50 141 LYS A N 1
ATOM 1165 C CA . LYS A 1 141 ? 6.953 -4.481 -13.429 1.00 92.50 141 LYS A CA 1
ATOM 1166 C C . LYS A 1 141 ? 6.961 -3.051 -12.856 1.00 92.50 141 LYS A C 1
ATOM 1168 O O . LYS A 1 141 ? 7.529 -2.135 -13.455 1.00 92.50 141 LYS A O 1
ATOM 1173 N N . GLY A 1 142 ? 6.361 -2.861 -11.679 1.00 91.62 142 GLY A N 1
ATOM 1174 C CA . GLY A 1 142 ? 6.244 -1.559 -11.023 1.00 91.62 142 GLY A CA 1
ATOM 1175 C C . GLY A 1 142 ? 5.075 -0.700 -11.512 1.00 91.62 142 GLY A C 1
ATOM 1176 O O . GLY A 1 142 ? 5.004 0.468 -11.140 1.00 91.62 142 GLY A O 1
ATOM 1177 N N . HIS A 1 143 ? 4.164 -1.242 -12.322 1.00 93.75 143 HIS A N 1
ATOM 1178 C CA . HIS A 1 143 ? 2.878 -0.612 -12.639 1.00 93.75 143 HIS A CA 1
ATOM 1179 C C . HIS A 1 143 ? 1.825 -0.942 -11.579 1.00 93.75 143 HIS A C 1
ATOM 1181 O O . HIS A 1 143 ? 2.014 -1.841 -10.757 1.00 93.75 143 HIS A O 1
ATOM 1187 N N . THR A 1 144 ? 0.722 -0.196 -11.587 1.00 94.50 144 THR A N 1
ATOM 1188 C CA . THR A 1 144 ? -0.446 -0.457 -10.731 1.00 94.50 144 THR A CA 1
ATOM 1189 C C . THR A 1 144 ? -1.473 -1.318 -11.474 1.00 94.50 144 THR A C 1
ATOM 1191 O O . THR A 1 144 ? -1.525 -1.240 -12.705 1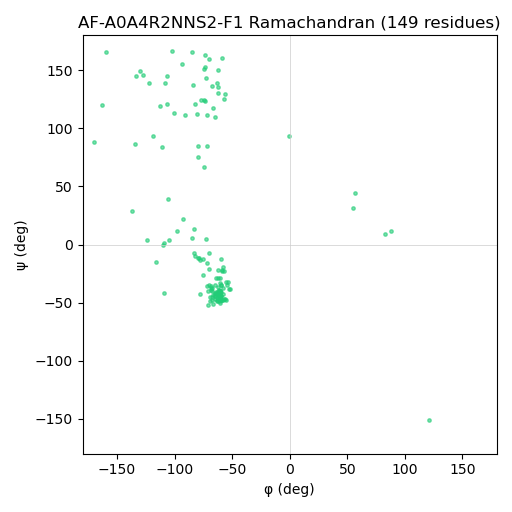.00 94.50 144 THR A O 1
ATOM 1194 N N . PRO A 1 145 ? -2.345 -2.075 -10.781 1.00 94.06 145 PRO A N 1
ATOM 1195 C CA . PRO A 1 145 ? -3.438 -2.808 -11.430 1.00 94.06 145 PRO A CA 1
ATOM 1196 C C . PRO A 1 145 ? -4.354 -1.927 -12.290 1.00 94.06 145 PRO A C 1
ATOM 1198 O O . PRO A 1 145 ? -4.864 -2.374 -13.311 1.00 94.06 145 PRO A O 1
ATOM 1201 N N . GLN A 1 146 ? -4.551 -0.662 -11.902 1.00 93.12 146 GLN A N 1
ATOM 1202 C CA . GLN A 1 146 ? -5.377 0.290 -12.651 1.00 93.12 146 GLN A CA 1
ATOM 1203 C C . GLN A 1 146 ? -4.670 0.895 -13.881 1.00 93.12 146 GLN A C 1
ATOM 1205 O O . GLN A 1 146 ? -5.313 1.562 -14.694 1.00 93.12 146 GLN A O 1
ATOM 1210 N N . SER A 1 147 ? -3.356 0.705 -14.035 1.00 85.75 147 SER A N 1
ATOM 1211 C CA . SER A 1 147 ? -2.606 1.283 -15.154 1.00 85.75 147 SER A CA 1
ATOM 1212 C C . SER A 1 147 ? -3.030 0.648 -16.491 1.00 85.75 147 SER A C 1
ATOM 1214 O O . SER A 1 147 ? -3.155 -0.577 -16.574 1.00 85.75 147 SER A O 1
ATOM 1216 N N . PRO A 1 148 ? -3.221 1.436 -17.569 1.00 68.75 148 PRO A N 1
ATOM 1217 C CA . PRO A 1 148 ? -3.494 0.888 -18.895 1.00 68.75 148 PRO A CA 1
ATOM 1218 C C . PRO A 1 148 ? -2.378 -0.067 -19.337 1.00 68.75 148 PRO A C 1
ATOM 1220 O O . PRO A 1 148 ? -1.209 0.315 -19.349 1.00 68.75 148 PRO A O 1
ATOM 1223 N N . GLY A 1 149 ? -2.740 -1.299 -19.703 1.00 64.06 149 GLY A N 1
ATOM 1224 C CA . GLY A 1 149 ? -1.790 -2.334 -20.124 1.00 64.06 149 GLY A CA 1
ATOM 1225 C C . GLY A 1 149 ? -1.204 -3.183 -18.992 1.00 64.06 149 GLY A C 1
ATOM 1226 O O . GLY A 1 149 ? -0.250 -3.906 -19.237 1.00 64.06 149 GLY A O 1
ATOM 1227 N N . ALA A 1 150 ? -1.737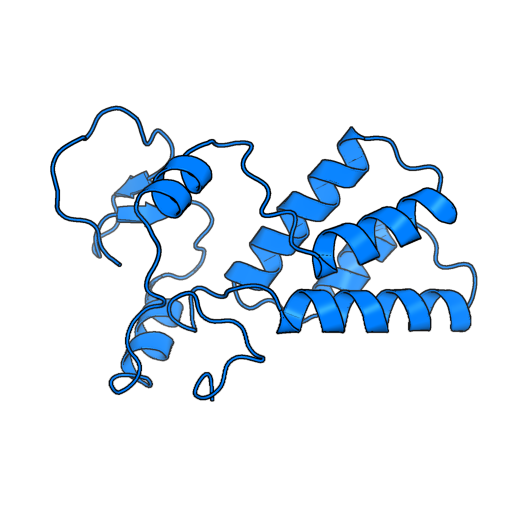 -3.122 -17.767 1.00 60.03 150 ALA A N 1
ATOM 1228 C CA . ALA A 1 150 ? -1.340 -4.022 -16.676 1.00 60.03 150 ALA A CA 1
ATOM 1229 C C . ALA A 1 150 ? -1.915 -5.458 -16.794 1.00 60.03 150 ALA A C 1
ATOM 1231 O O . ALA A 1 150 ? -1.453 -6.363 -16.090 1.00 60.03 150 ALA A O 1
ATOM 1232 N N . LEU A 1 151 ? -2.889 -5.671 -17.690 1.00 56.44 151 LEU A N 1
ATOM 1233 C CA . LEU A 1 151 ? -3.580 -6.939 -17.955 1.00 56.44 151 LEU A CA 1
ATOM 1234 C C . LEU A 1 151 ? -3.450 -7.343 -19.425 1.00 56.44 151 LEU A C 1
ATOM 1236 O O . LEU A 1 151 ? -3.617 -6.448 -20.287 1.00 56.44 151 LEU A O 1
#

Sequence (151 aa):
MVYFTTTVSWIQELLYSFHGLEDHRVFDARKIREEQDMRSNIDYYPFTKKQVLAAADPHYIDKTPAMNQLLQFLLEHYELTSEETDEIASQFINMINSNAEPALMVQYLQSIIEFPSFEAAGQIIDRVMTLHNNTRMWILKGHTPQSPGAL

Secondary structure (DSSP, 8-state):
----SS-TTS-TTEEEETTEEEETT-S-HHHHHHHHHHTTTSPPP---HHHHHHTTSTT-----HHHHHHHHHHHHHS---HHHHHHHHHHHHHHHHTT--HHHHHHHHHTTS---SHHHHHHHHHHHHHHHHHS--TTTTT--TTSTT--

pLDDT: mean 84.18, std 18.57, range [30.58, 98.06]

Radius of gyration: 16.73 Å; Cα contacts (8 Å, |Δi|>4): 128; chains: 1; bounding box: 50×28×43 Å

Organism: NCBI:txid442528

Mean predicted aligned error: 7.53 Å